Protein AF-A0AAV3PPX5-F1 (afdb_monomer)

Radius of gyration: 13.73 Å; Cα contacts (8 Å, |Δi|>4): 39; chains: 1; bounding box: 46×23×33 Å

Foldseek 3Di:
DALVVVLVVLVVVLVVVCVVPVVPRQDQVNVLVCCCVVPDPQCVVVVVVQVPDPDRDGPVRSSVVRNVSVVVPPPDD

Secondary structure (DSSP, 8-state):
--HHHHHHHHHHHHHHHHHH-GGG---HHHHHHHHHHHS-GGGHHHHHHHTT-SSPPPHHHHHHHHHHHHHHTS---

Mean predicted aligned error: 6.93 Å

pLDDT: mean 79.28, std 8.77, range [42.22, 89.19]

Sequence (77 aa):
MTISQYFSKLKSLSDEISKLDLNNAITEKQMKRIIIHELKPECKGIVTATRGWATEPTLADLENMLINEEELDIPST

Organism: Lithospermum erythrorhizon (NCBI:txid34254)

Solvent-accessible surface area (backbone atoms only — not comparable to full-atom values): 4665 Å² total; per-residue (Å²): 133,55,62,67,59,50,53,52,50,54,53,52,52,31,54,52,40,31,73,76,34,70,92,66,40,63,44,70,71,54,50,51,50,48,48,69,70,73,47,55,76,84,56,46,58,61,59,57,58,50,72,75,47,97,59,83,74,51,73,65,52,52,50,52,57,49,41,54,50,58,57,69,68,52,77,91,123

Structure (mmCIF, N/CA/C/O backbone):
data_AF-A0AAV3PPX5-F1
#
_entry.id   AF-A0AAV3PPX5-F1
#
loop_
_atom_site.group_PDB
_atom_site.id
_atom_site.type_symbol
_atom_site.label_atom_id
_atom_site.label_alt_id
_atom_site.label_comp_id
_atom_site.label_asym_id
_atom_site.label_entity_id
_atom_site.label_seq_id
_atom_site.pdbx_PDB_ins_code
_atom_site.Cartn_x
_atom_site.Cartn_y
_atom_site.Cartn_z
_atom_site.occupancy
_atom_site.B_iso_or_equiv
_atom_site.auth_seq_id
_atom_site.auth_comp_id
_atom_site.auth_asym_id
_atom_site.auth_atom_id
_atom_site.pdbx_PDB_model_num
ATOM 1 N N . MET A 1 1 ? 11.437 14.179 3.999 1.00 76.50 1 MET A N 1
ATOM 2 C CA . MET A 1 1 ? 10.795 13.051 4.703 1.00 76.50 1 MET A CA 1
ATOM 3 C C . MET A 1 1 ? 10.942 11.864 3.790 1.00 76.50 1 MET A C 1
ATOM 5 O O . MET A 1 1 ? 10.599 12.026 2.625 1.00 76.50 1 MET A O 1
ATOM 9 N N . THR A 1 2 ? 11.512 10.770 4.287 1.00 85.81 2 THR A N 1
ATOM 10 C CA . THR A 1 2 ? 11.707 9.564 3.473 1.00 85.81 2 THR A CA 1
ATOM 11 C C . THR A 1 2 ? 10.372 8.884 3.197 1.00 85.81 2 THR A C 1
ATOM 13 O O . THR A 1 2 ? 9.382 9.128 3.900 1.00 85.81 2 THR A O 1
ATOM 16 N N . ILE A 1 3 ? 10.332 8.013 2.198 1.00 83.50 3 ILE A N 1
ATOM 17 C CA . ILE A 1 3 ? 9.131 7.259 1.839 1.00 83.50 3 ILE A CA 1
ATOM 18 C C . ILE A 1 3 ? 8.694 6.373 3.006 1.00 83.50 3 ILE A C 1
ATOM 20 O O . ILE A 1 3 ? 7.529 6.409 3.397 1.00 83.50 3 ILE A O 1
ATOM 24 N N . SER A 1 4 ? 9.628 5.697 3.675 1.00 86.06 4 SER A N 1
ATOM 25 C CA . SER A 1 4 ? 9.316 4.918 4.883 1.00 86.06 4 SER A CA 1
ATOM 26 C C . SER A 1 4 ? 8.699 5.776 6.008 1.00 86.06 4 SER A C 1
ATOM 28 O O . SER A 1 4 ? 7.719 5.383 6.652 1.00 86.06 4 SER A O 1
ATOM 30 N N . GLN A 1 5 ? 9.201 7.003 6.217 1.00 86.88 5 GLN A N 1
ATOM 31 C CA . GLN A 1 5 ? 8.628 7.937 7.196 1.00 86.88 5 GLN A CA 1
ATOM 32 C C . GLN A 1 5 ? 7.224 8.415 6.799 1.00 86.88 5 GLN A C 1
ATOM 34 O O . GLN A 1 5 ? 6.373 8.605 7.669 1.00 86.88 5 GLN A O 1
ATOM 39 N N . TYR A 1 6 ? 6.968 8.614 5.505 1.00 85.75 6 TYR A N 1
ATOM 40 C CA . TYR A 1 6 ? 5.647 8.974 4.994 1.00 85.75 6 TYR A CA 1
ATOM 41 C C . TYR A 1 6 ? 4.627 7.854 5.237 1.00 85.75 6 TYR A C 1
ATOM 43 O O . TYR A 1 6 ? 3.576 8.100 5.833 1.00 85.75 6 TYR A O 1
ATOM 51 N N . PHE A 1 7 ? 4.963 6.617 4.858 1.00 85.88 7 PHE A N 1
ATOM 52 C CA . PHE A 1 7 ? 4.098 5.452 5.055 1.00 85.88 7 PHE A CA 1
ATOM 53 C C . PHE A 1 7 ? 3.818 5.186 6.537 1.00 85.88 7 PHE A C 1
ATOM 55 O O . PHE A 1 7 ? 2.676 4.917 6.909 1.00 85.88 7 PHE A O 1
ATOM 62 N N . SER A 1 8 ? 4.822 5.346 7.403 1.00 88.94 8 SER A N 1
ATOM 63 C CA . SER A 1 8 ? 4.650 5.217 8.856 1.00 88.94 8 SER A CA 1
ATOM 64 C C . SER A 1 8 ? 3.652 6.236 9.419 1.00 88.94 8 SER A C 1
ATOM 66 O O . SER A 1 8 ? 2.786 5.879 10.217 1.00 88.94 8 SER A O 1
ATOM 68 N N . LYS A 1 9 ? 3.718 7.499 8.972 1.00 88.50 9 LYS A N 1
ATOM 69 C CA . LYS A 1 9 ? 2.759 8.538 9.386 1.00 88.50 9 LYS A CA 1
ATOM 70 C C . LYS A 1 9 ? 1.347 8.260 8.881 1.00 88.50 9 LYS A C 1
ATOM 72 O O . LYS A 1 9 ? 0.399 8.448 9.634 1.00 88.50 9 LYS A O 1
ATOM 77 N N . LEU A 1 10 ? 1.205 7.798 7.638 1.00 84.69 10 LEU A N 1
ATOM 78 C CA . LEU A 1 10 ? -0.092 7.417 7.070 1.00 84.69 10 LEU A CA 1
ATOM 79 C C . LEU A 1 10 ? -0.754 6.280 7.855 1.00 84.69 10 LEU A C 1
ATOM 81 O O . LEU A 1 10 ? -1.942 6.364 8.163 1.00 84.69 10 LEU A O 1
ATOM 85 N N . LYS A 1 11 ? 0.018 5.242 8.203 1.00 86.69 11 LYS A N 1
ATOM 86 C CA . LYS A 1 11 ? -0.455 4.117 9.021 1.00 86.69 11 LYS A CA 1
ATOM 87 C C . LYS A 1 11 ? -0.888 4.594 10.412 1.00 86.69 11 LYS A C 1
ATOM 89 O O . LYS A 1 11 ? -2.021 4.335 10.800 1.00 86.69 11 LYS A O 1
ATOM 94 N N . SER A 1 12 ? -0.051 5.381 11.100 1.00 89.19 12 SER A N 1
ATOM 95 C CA . SER A 1 12 ? -0.389 5.947 12.421 1.00 89.19 12 SER A CA 1
ATOM 96 C C . SER A 1 12 ? -1.663 6.788 12.380 1.00 89.19 12 SER A C 1
ATOM 98 O O . SER A 1 12 ? -2.550 6.604 13.207 1.00 89.19 12 SER A O 1
ATOM 100 N N . LEU A 1 13 ? -1.792 7.673 11.386 1.00 86.31 13 LEU A N 1
ATOM 101 C CA . LEU A 1 13 ? -2.962 8.536 11.245 1.00 86.31 13 LEU A CA 1
ATOM 102 C C . LEU A 1 13 ? -4.237 7.723 11.003 1.00 86.31 13 LEU A C 1
ATOM 104 O O . LEU A 1 13 ? -5.280 8.017 11.577 1.00 86.31 13 LEU A O 1
ATOM 108 N N . SER A 1 14 ? -4.162 6.684 10.174 1.00 84.38 14 SER A N 1
ATOM 109 C CA . SER A 1 14 ? -5.293 5.784 9.967 1.00 84.38 14 SER A CA 1
ATOM 110 C C . SER A 1 1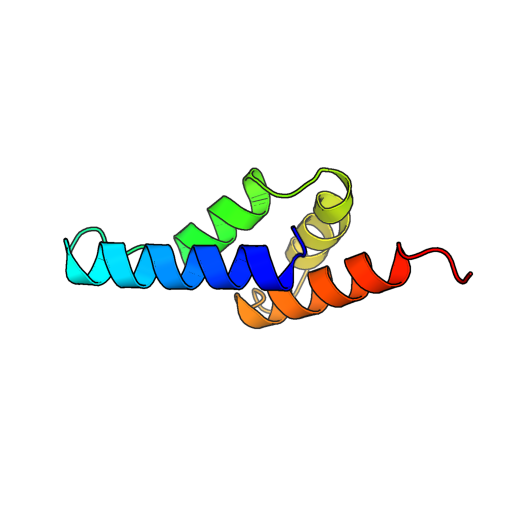4 ? -5.677 5.023 11.228 1.00 84.38 14 SER A C 1
ATOM 112 O O . SER A 1 14 ? -6.868 4.884 11.505 1.00 84.38 14 SER A O 1
ATOM 114 N N . ASP A 1 15 ? -4.703 4.541 11.998 1.00 86.19 15 ASP A N 1
ATOM 115 C CA . ASP A 1 15 ? -4.965 3.857 13.264 1.00 86.19 15 ASP A CA 1
ATOM 116 C C . ASP A 1 15 ? -5.610 4.806 14.280 1.00 86.19 15 ASP A C 1
ATOM 118 O O . ASP A 1 15 ? -6.535 4.423 14.995 1.00 86.19 15 ASP A O 1
ATOM 122 N N . GLU A 1 16 ? -5.155 6.058 14.336 1.00 89.19 16 GLU A N 1
ATOM 123 C CA . GLU A 1 16 ? -5.745 7.106 15.171 1.00 89.19 16 GLU A CA 1
ATOM 124 C C . GLU A 1 16 ? -7.183 7.429 14.750 1.00 89.19 16 GLU A C 1
ATOM 126 O O . GLU A 1 16 ? -8.075 7.462 15.598 1.00 89.19 16 GLU A O 1
ATOM 131 N N . ILE A 1 17 ? -7.441 7.584 13.448 1.00 84.06 17 ILE A N 1
ATOM 132 C CA . ILE A 1 17 ? -8.790 7.820 12.915 1.00 84.06 17 ILE A CA 1
ATOM 133 C C . ILE A 1 17 ? -9.699 6.623 13.191 1.00 84.06 17 ILE A C 1
ATOM 135 O O . ILE A 1 17 ? -10.826 6.811 13.630 1.00 84.06 17 ILE A O 1
ATOM 139 N N . SER A 1 18 ? -9.205 5.397 13.020 1.00 82.50 18 SER A N 1
ATOM 140 C CA . SER A 1 18 ? -9.983 4.176 13.271 1.00 82.50 18 SER A CA 1
ATOM 141 C C . SER A 1 18 ? -10.348 4.010 14.749 1.00 82.50 18 SER A C 1
ATOM 143 O O . SER A 1 18 ? -11.391 3.443 15.068 1.00 82.50 18 SER A O 1
ATOM 145 N N . LYS A 1 19 ? -9.510 4.519 15.664 1.00 85.19 19 LYS A N 1
ATOM 146 C CA . LYS A 1 19 ? -9.815 4.585 17.103 1.00 85.19 19 LYS A CA 1
ATOM 147 C C . LYS A 1 19 ? -10.849 5.663 17.436 1.00 85.19 19 LYS A C 1
ATOM 149 O O . LYS A 1 19 ? -11.594 5.492 18.396 1.00 85.19 19 LYS A O 1
ATOM 154 N N . LEU A 1 20 ? -10.867 6.767 16.686 1.00 86.56 20 LEU A N 1
ATOM 155 C CA . LEU A 1 20 ? -11.802 7.882 16.878 1.00 86.56 20 LEU A CA 1
ATOM 156 C C . LEU A 1 20 ? -13.180 7.599 16.268 1.00 86.56 20 LEU A C 1
ATOM 158 O O . LEU A 1 20 ? -14.195 7.924 16.878 1.00 86.56 20 LEU A O 1
ATOM 162 N N . ASP A 1 21 ? -13.217 6.991 15.084 1.00 80.25 21 ASP A N 1
ATOM 163 C CA . ASP A 1 21 ? -14.436 6.641 14.365 1.00 80.25 21 ASP A CA 1
ATOM 164 C C . ASP A 1 21 ? -14.227 5.374 13.523 1.00 80.25 21 ASP A C 1
ATOM 166 O O . ASP A 1 21 ? -13.672 5.398 12.423 1.00 80.25 21 ASP A O 1
ATOM 170 N N . LEU A 1 22 ? -14.736 4.254 14.038 1.00 71.44 22 LEU A N 1
ATOM 171 C CA . LEU A 1 22 ? -14.713 2.956 13.361 1.00 71.44 22 LEU A CA 1
ATOM 172 C C . LEU A 1 22 ? -15.471 2.964 12.022 1.00 71.44 22 LEU A C 1
ATOM 174 O O . LEU A 1 22 ? 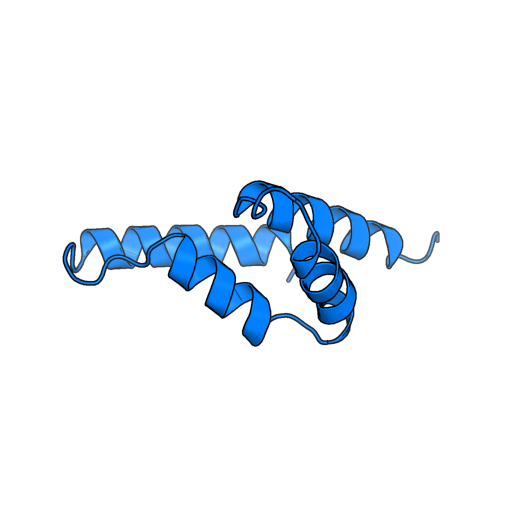-15.133 2.180 11.137 1.00 71.44 22 LEU A O 1
ATOM 178 N N . ASN A 1 23 ? -16.467 3.842 11.848 1.00 73.00 23 ASN A N 1
ATOM 179 C CA . ASN A 1 23 ? -17.234 3.948 10.601 1.00 73.00 23 ASN A CA 1
ATOM 180 C C . ASN A 1 23 ? -16.511 4.781 9.537 1.00 73.00 23 ASN A C 1
ATOM 182 O O . ASN A 1 23 ? -16.844 4.686 8.356 1.00 73.00 23 ASN A O 1
ATOM 186 N N . ASN A 1 24 ? -15.525 5.577 9.950 1.00 71.75 24 ASN A N 1
ATOM 187 C CA . ASN A 1 24 ? -14.709 6.412 9.075 1.00 71.75 24 ASN A CA 1
ATOM 188 C C . ASN A 1 24 ? -13.242 5.951 9.035 1.00 71.75 24 ASN A C 1
ATOM 190 O O . ASN A 1 24 ? -12.355 6.709 8.636 1.00 71.75 24 ASN A O 1
ATOM 194 N N . ALA A 1 25 ? -12.987 4.703 9.445 1.00 74.44 25 ALA A N 1
ATOM 195 C CA . ALA A 1 25 ? -11.679 4.074 9.363 1.00 74.44 25 ALA A CA 1
ATOM 196 C C . ALA A 1 25 ? -11.146 4.155 7.927 1.00 74.44 25 ALA A C 1
ATOM 198 O O . ALA A 1 25 ? -11.823 3.770 6.966 1.00 74.44 25 ALA A O 1
ATOM 199 N N . ILE A 1 26 ? -9.918 4.653 7.777 1.00 80.81 26 ILE A N 1
ATOM 200 C CA . ILE A 1 26 ? -9.276 4.720 6.469 1.00 80.81 26 ILE A CA 1
ATOM 201 C C . ILE A 1 26 ? -8.928 3.294 6.046 1.00 80.81 26 ILE A C 1
ATOM 203 O O . ILE A 1 26 ? -8.061 2.630 6.605 1.00 80.81 26 ILE A O 1
ATOM 207 N N . THR A 1 27 ? -9.611 2.821 5.014 1.00 83.00 27 THR A N 1
ATOM 208 C CA . THR A 1 27 ? -9.339 1.517 4.412 1.00 83.00 27 THR A CA 1
ATOM 209 C C . THR A 1 27 ? -8.017 1.531 3.649 1.00 83.00 27 THR A C 1
ATOM 211 O O . THR A 1 27 ? -7.605 2.557 3.100 1.00 83.00 27 THR A O 1
ATOM 214 N N . GLU A 1 28 ? -7.393 0.363 3.494 1.00 81.06 28 GLU A N 1
ATOM 215 C CA . GLU A 1 28 ? -6.184 0.214 2.671 1.00 81.06 28 GLU A CA 1
ATOM 216 C C . GLU A 1 28 ? -6.396 0.766 1.248 1.00 81.06 28 GLU A C 1
ATOM 218 O O . GLU A 1 28 ? -5.534 1.433 0.683 1.00 81.06 28 GLU A O 1
ATOM 223 N N . LYS A 1 29 ? -7.597 0.586 0.685 1.00 81.44 29 LYS A N 1
ATOM 224 C CA . LYS A 1 29 ? -7.969 1.134 -0.626 1.00 81.44 29 LYS A CA 1
ATOM 225 C C . LYS A 1 29 ? -7.941 2.665 -0.663 1.00 81.44 29 LYS A C 1
ATOM 227 O O . LYS A 1 29 ? -7.574 3.249 -1.682 1.00 81.44 29 LYS A O 1
ATOM 232 N N . GLN A 1 30 ? -8.355 3.328 0.416 1.00 83.31 30 GLN A N 1
ATOM 233 C CA . GLN A 1 30 ? -8.269 4.784 0.531 1.00 83.31 30 GLN A CA 1
ATOM 234 C C . GLN A 1 30 ? -6.818 5.230 0.711 1.00 83.31 30 GLN A C 1
ATOM 236 O O . GLN A 1 30 ? -6.409 6.160 0.022 1.00 83.31 30 GLN A O 1
ATOM 241 N N . MET A 1 31 ? -6.021 4.525 1.524 1.00 82.62 31 MET A N 1
ATOM 242 C CA . MET A 1 31 ? -4.583 4.79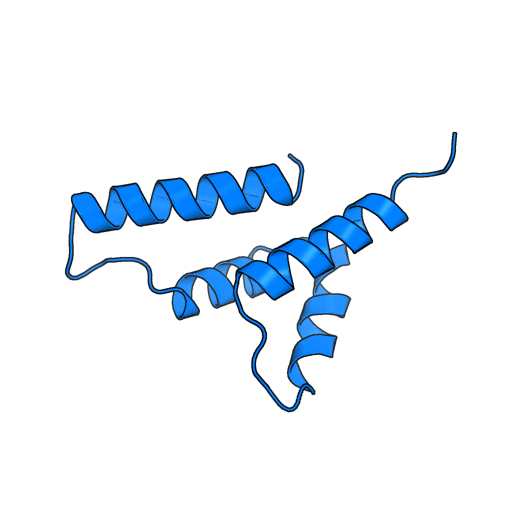4 1.654 1.00 82.62 31 MET A CA 1
ATOM 243 C C . MET A 1 31 ? -3.8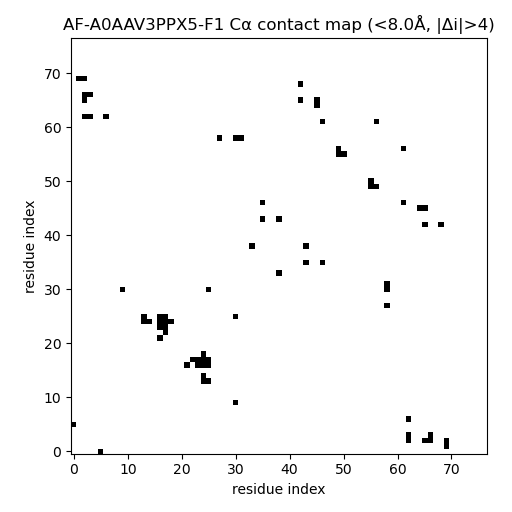62 4.708 0.314 1.00 82.62 31 MET A C 1
ATOM 245 O O . MET A 1 31 ? -3.160 5.643 -0.056 1.00 82.62 31 MET A O 1
ATOM 249 N N . LYS A 1 32 ? -4.080 3.629 -0.450 1.00 80.81 32 LYS A N 1
ATOM 250 C CA . LYS A 1 32 ? -3.508 3.470 -1.794 1.00 80.81 32 LYS A CA 1
ATOM 251 C C . LYS A 1 32 ? -3.865 4.657 -2.678 1.00 80.81 32 LYS A C 1
ATOM 253 O O . LYS A 1 32 ? -3.006 5.195 -3.358 1.00 80.81 32 LYS A O 1
ATOM 258 N N . ARG A 1 33 ? -5.116 5.118 -2.634 1.00 79.69 33 ARG A N 1
ATOM 259 C CA . ARG A 1 33 ? -5.563 6.264 -3.433 1.00 79.69 33 ARG A CA 1
ATOM 260 C C . ARG A 1 33 ? -4.879 7.569 -3.017 1.00 79.69 33 ARG A C 1
ATOM 262 O O . ARG A 1 33 ? -4.456 8.319 -3.888 1.00 79.69 33 ARG A O 1
ATOM 269 N N . ILE A 1 34 ? -4.754 7.814 -1.711 1.00 80.19 34 ILE A N 1
ATOM 270 C CA . ILE A 1 34 ? -4.036 8.971 -1.160 1.00 80.19 34 ILE A CA 1
ATOM 271 C C . ILE A 1 34 ? -2.586 8.930 -1.628 1.00 80.19 34 ILE A C 1
ATOM 273 O O . ILE A 1 34 ? -2.128 9.894 -2.216 1.00 80.19 34 ILE A O 1
ATOM 277 N N . ILE A 1 35 ? -1.907 7.793 -1.484 1.00 78.00 35 ILE A N 1
ATOM 278 C CA . ILE A 1 35 ? -0.531 7.601 -1.949 1.00 78.00 35 ILE A CA 1
ATOM 279 C C . ILE A 1 35 ? -0.428 7.909 -3.445 1.00 78.00 35 ILE A C 1
ATOM 281 O O . ILE A 1 35 ? 0.353 8.759 -3.836 1.00 78.00 35 ILE A O 1
ATOM 285 N N . ILE A 1 36 ? -1.270 7.315 -4.289 1.00 75.50 36 ILE A N 1
ATOM 286 C CA . ILE A 1 36 ? -1.248 7.524 -5.746 1.00 75.50 36 ILE A CA 1
ATOM 287 C C . ILE A 1 36 ? -1.431 9.003 -6.141 1.00 75.50 36 ILE A C 1
ATOM 289 O O . ILE A 1 36 ? -0.813 9.460 -7.105 1.00 75.50 36 ILE A O 1
ATOM 293 N N . HIS A 1 37 ? -2.281 9.747 -5.428 1.00 74.94 37 HIS A N 1
ATOM 294 C CA . HIS A 1 37 ? -2.582 11.147 -5.747 1.00 74.94 37 HIS A CA 1
ATOM 295 C C . HIS A 1 37 ? -1.616 12.153 -5.114 1.00 74.94 37 HIS A C 1
ATOM 297 O O . HIS A 1 37 ? -1.236 13.116 -5.777 1.00 74.94 37 HIS A O 1
ATOM 303 N N . GLU A 1 38 ? -1.228 11.925 -3.862 1.00 74.31 38 GLU A N 1
ATOM 304 C CA . GLU A 1 38 ? -0.344 12.781 -3.064 1.00 74.31 38 GLU A CA 1
ATOM 305 C C . GLU A 1 38 ? 1.141 12.467 -3.302 1.00 74.31 38 GLU A C 1
ATOM 307 O O . GLU A 1 38 ? 2.013 13.198 -2.830 1.00 74.31 38 GLU A O 1
ATOM 312 N N . LEU A 1 39 ? 1.458 11.385 -4.025 1.00 73.19 39 LEU A N 1
ATOM 313 C CA . LEU A 1 39 ? 2.836 11.054 -4.362 1.00 73.19 39 LEU A CA 1
ATOM 314 C C . LEU A 1 39 ? 3.466 12.132 -5.237 1.00 73.19 39 LEU A C 1
ATOM 316 O O . LEU A 1 39 ? 2.889 12.663 -6.196 1.00 73.19 39 LEU A O 1
ATOM 320 N N . LYS A 1 40 ? 4.734 12.355 -4.914 1.00 69.12 40 LYS A N 1
ATOM 321 C CA . LYS A 1 40 ? 5.704 13.087 -5.708 1.00 69.12 40 LYS A CA 1
ATOM 322 C C . LYS A 1 40 ? 5.637 12.686 -7.194 1.00 69.12 40 LYS A C 1
ATOM 324 O O . LYS A 1 40 ? 5.517 11.492 -7.486 1.00 69.12 40 LYS A O 1
ATOM 329 N N . PRO A 1 41 ? 5.692 13.643 -8.142 1.00 69.19 41 PRO A N 1
ATOM 330 C CA . PRO A 1 41 ? 5.672 13.360 -9.579 1.00 69.19 41 PRO A CA 1
ATOM 331 C C . PRO A 1 41 ? 6.683 12.296 -10.016 1.00 69.19 41 PRO A C 1
ATOM 333 O O . PRO A 1 41 ? 6.369 11.489 -10.887 1.00 69.19 41 PRO A O 1
ATOM 336 N N . GLU A 1 42 ? 7.843 12.262 -9.364 1.00 66.50 42 GLU A N 1
ATOM 337 C CA . GLU A 1 42 ? 8.938 11.322 -9.603 1.00 66.50 42 GLU A CA 1
ATOM 338 C C . GLU A 1 42 ? 8.503 9.865 -9.360 1.00 66.50 42 GLU A C 1
ATOM 340 O O . GLU A 1 42 ? 8.884 8.958 -10.092 1.00 66.50 42 GLU A O 1
ATOM 345 N N . CYS A 1 43 ? 7.588 9.639 -8.415 1.00 68.81 43 CYS A N 1
ATOM 346 C CA . CYS A 1 43 ? 7.081 8.312 -8.077 1.00 68.81 43 CYS A CA 1
ATOM 347 C C . CYS A 1 43 ? 5.834 7.893 -8.881 1.00 68.81 43 CYS A C 1
ATOM 349 O O . CYS A 1 43 ? 5.394 6.740 -8.810 1.00 68.81 43 CYS A O 1
ATOM 351 N N . LYS A 1 44 ? 5.231 8.809 -9.657 1.00 73.81 44 LYS A N 1
ATOM 352 C CA . LYS A 1 44 ? 4.011 8.522 -10.440 1.00 73.81 44 LYS A CA 1
ATOM 353 C C .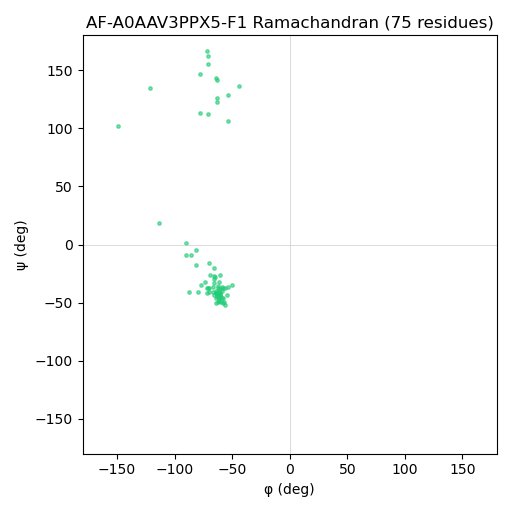 LYS A 1 44 ? 4.250 7.496 -11.545 1.00 73.81 44 LYS A C 1
ATOM 355 O O . LYS A 1 44 ? 3.313 6.787 -11.918 1.00 73.81 44 LYS A O 1
ATOM 360 N N . GLY A 1 45 ? 5.480 7.394 -12.055 1.00 75.38 45 GLY A N 1
ATOM 361 C CA . GLY A 1 45 ? 5.856 6.395 -13.059 1.00 75.38 45 GLY A CA 1
ATOM 362 C C . GLY A 1 45 ? 5.673 4.967 -12.542 1.00 75.38 45 GLY A C 1
ATOM 363 O O . GLY A 1 45 ? 4.997 4.161 -13.180 1.00 75.38 45 GLY A O 1
ATOM 364 N N . ILE A 1 46 ? 6.169 4.699 -11.333 1.00 74.38 46 ILE A N 1
ATOM 365 C CA . ILE A 1 46 ? 6.085 3.399 -10.650 1.00 74.38 46 ILE A CA 1
ATOM 366 C C . ILE A 1 46 ? 4.622 3.015 -10.416 1.00 74.38 46 ILE A C 1
ATOM 368 O O . ILE A 1 46 ? 4.183 1.930 -10.787 1.00 74.38 46 ILE A O 1
ATOM 372 N N . VAL A 1 47 ? 3.834 3.948 -9.879 1.00 73.44 47 VAL A N 1
ATOM 373 C CA . VAL A 1 47 ? 2.393 3.773 -9.648 1.00 73.44 47 VAL A CA 1
ATOM 374 C C . VAL A 1 47 ? 1.622 3.509 -10.943 1.00 73.44 47 VAL A C 1
ATOM 376 O O . VAL A 1 47 ? 0.678 2.723 -10.973 1.00 73.44 47 VAL A O 1
ATOM 379 N N . THR A 1 48 ? 2.000 4.168 -12.035 1.00 75.50 48 THR A N 1
ATOM 3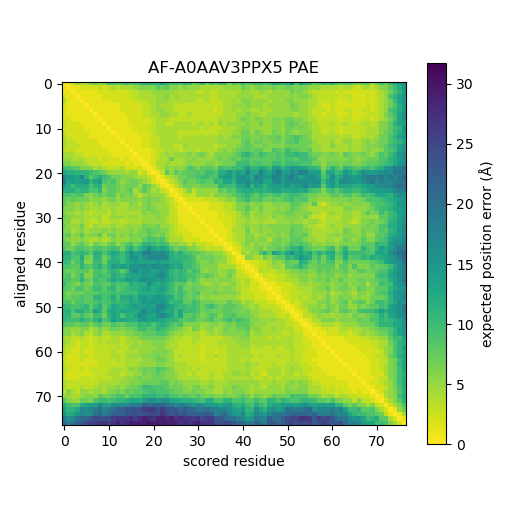80 C CA . THR A 1 48 ? 1.353 3.942 -13.332 1.00 75.50 48 THR A CA 1
ATOM 381 C C . THR A 1 48 ? 1.706 2.558 -13.879 1.00 75.50 48 THR A C 1
ATOM 383 O O . THR A 1 48 ? 0.838 1.883 -14.434 1.00 75.50 48 THR A O 1
ATOM 386 N N . ALA A 1 49 ? 2.945 2.102 -13.671 1.00 77.19 49 ALA A N 1
ATOM 387 C CA . ALA A 1 49 ? 3.404 0.778 -14.079 1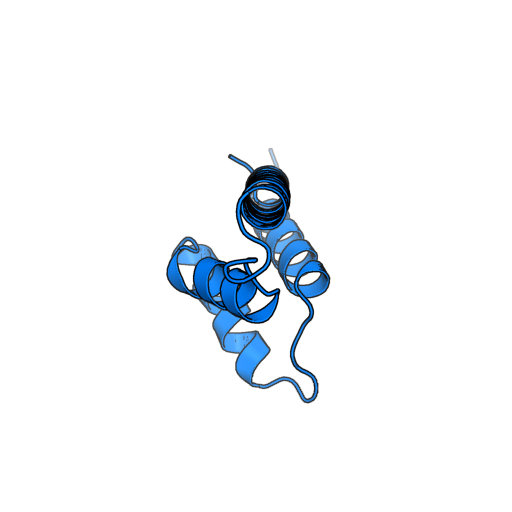.00 77.19 49 ALA A CA 1
ATOM 388 C C . ALA A 1 49 ? 2.702 -0.358 -13.313 1.00 77.19 49 ALA A C 1
ATOM 390 O O . ALA A 1 49 ? 2.415 -1.402 -13.902 1.00 77.19 49 ALA A O 1
ATOM 391 N N . THR A 1 50 ? 2.340 -0.151 -12.041 1.00 75.31 50 THR A N 1
ATOM 392 C CA . THR A 1 50 ? 1.619 -1.170 -11.257 1.00 75.31 50 THR A CA 1
ATOM 393 C C . THR A 1 50 ? 0.175 -1.391 -11.710 1.00 75.31 50 THR A C 1
ATOM 395 O O . THR A 1 50 ? -0.408 -2.436 -11.425 1.00 75.31 50 THR A O 1
ATOM 398 N N . ARG A 1 51 ? -0.406 -0.473 -12.496 1.00 72.50 51 ARG A N 1
ATOM 399 C CA . ARG A 1 51 ? -1.759 -0.626 -13.063 1.00 72.50 51 ARG A CA 1
ATOM 400 C C . ARG A 1 51 ? -1.871 -1.779 -14.071 1.00 72.50 51 ARG A C 1
ATOM 402 O O . ARG A 1 51 ? -2.978 -2.235 -14.341 1.00 72.50 51 ARG A O 1
ATOM 409 N N . GLY A 1 52 ? -0.749 -2.224 -14.642 1.00 76.62 52 GLY A N 1
ATOM 410 C CA . GLY A 1 52 ? -0.691 -3.338 -15.595 1.00 76.62 52 GLY A CA 1
ATOM 411 C C . GLY A 1 52 ? -0.484 -4.714 -14.957 1.00 76.62 52 GLY A C 1
ATOM 412 O O . GLY A 1 52 ? -0.357 -5.700 -15.680 1.00 76.62 52 GLY A O 1
ATOM 413 N N . TRP A 1 53 ? -0.394 -4.800 -13.628 1.00 82.62 53 TRP A N 1
ATOM 414 C CA . TRP A 1 53 ? -0.102 -6.056 -12.941 1.00 82.62 53 TRP A CA 1
ATOM 415 C C . TRP A 1 53 ? -1.334 -6.960 -12.853 1.00 82.62 53 TRP A C 1
ATOM 417 O O . TRP A 1 53 ? -2.463 -6.493 -12.721 1.00 82.62 53 TRP A O 1
ATOM 427 N N . ALA A 1 54 ? -1.106 -8.277 -12.906 1.00 82.44 54 ALA A N 1
ATOM 428 C CA . ALA A 1 54 ? -2.171 -9.277 -12.794 1.00 82.44 54 ALA A CA 1
ATOM 429 C C . ALA A 1 54 ? -2.850 -9.260 -11.412 1.00 82.44 54 ALA A C 1
ATOM 431 O O . ALA A 1 54 ? -4.026 -9.599 -11.289 1.00 82.44 54 ALA A O 1
ATOM 432 N N . THR A 1 55 ? -2.110 -8.850 -10.382 1.00 84.81 55 THR A N 1
ATOM 433 C CA . THR A 1 55 ? -2.588 -8.680 -9.011 1.00 84.81 55 THR A CA 1
ATOM 434 C C . THR A 1 55 ? -2.364 -7.245 -8.567 1.00 84.81 55 THR A C 1
ATOM 436 O O . THR A 1 55 ? -1.283 -6.692 -8.774 1.00 84.81 55 THR A O 1
ATOM 439 N N . GLU A 1 56 ? -3.375 -6.649 -7.934 1.00 82.19 56 GLU A N 1
ATOM 440 C CA . GLU A 1 56 ? -3.246 -5.314 -7.353 1.00 82.19 56 GLU A CA 1
ATOM 441 C C . GLU A 1 56 ? -2.185 -5.344 -6.238 1.00 82.19 56 GLU A C 1
ATOM 443 O O . GLU A 1 56 ? -2.299 -6.176 -5.332 1.00 82.19 56 GLU A O 1
ATOM 448 N N . PRO A 1 57 ? -1.162 -4.471 -6.276 1.00 84.81 57 PRO A N 1
ATOM 449 C CA . PRO A 1 57 ? -0.126 -4.449 -5.250 1.00 84.81 57 PRO A CA 1
ATOM 450 C C . PRO A 1 57 ? -0.726 -4.075 -3.896 1.00 84.81 57 PRO A C 1
ATOM 452 O O . PRO A 1 57 ? -1.631 -3.236 -3.803 1.00 84.81 57 PRO A O 1
ATOM 455 N N . THR A 1 58 ? -0.226 -4.686 -2.829 1.00 87.69 58 THR A N 1
ATOM 456 C CA . THR A 1 58 ? -0.587 -4.309 -1.459 1.00 87.69 58 THR A CA 1
ATOM 457 C C . THR A 1 58 ? 0.040 -2.968 -1.084 1.00 87.69 58 THR A C 1
ATOM 459 O O . THR A 1 58 ? 0.931 -2.454 -1.764 1.00 87.69 58 THR A O 1
ATOM 462 N N . LEU A 1 59 ? -0.416 -2.378 0.022 1.00 84.00 59 LEU A N 1
ATOM 463 C CA . LEU A 1 59 ? 0.226 -1.183 0.572 1.00 84.00 59 LEU A CA 1
ATOM 464 C C . LEU A 1 59 ? 1.726 -1.399 0.853 1.00 84.00 59 LEU A C 1
ATOM 466 O O . LEU A 1 59 ? 2.522 -0.491 0.630 1.00 84.00 59 LEU A O 1
ATOM 470 N N . ALA A 1 60 ? 2.103 -2.595 1.313 1.00 86.19 60 ALA A N 1
ATOM 471 C CA . ALA A 1 60 ? 3.491 -2.952 1.597 1.00 86.19 60 ALA A CA 1
ATOM 472 C C . ALA A 1 60 ? 4.327 -3.112 0.317 1.00 86.19 60 ALA A C 1
ATOM 474 O O . ALA A 1 60 ? 5.478 -2.683 0.283 1.00 86.19 60 ALA A O 1
ATOM 475 N N . ASP A 1 61 ? 3.745 -3.670 -0.750 1.00 88.31 61 ASP A N 1
ATOM 476 C CA . ASP A 1 61 ? 4.426 -3.766 -2.047 1.00 88.31 61 ASP A CA 1
ATOM 477 C C . ASP A 1 61 ? 4.734 -2.372 -2.598 1.00 88.31 61 ASP A C 1
ATOM 479 O O . ASP A 1 61 ? 5.856 -2.104 -3.024 1.00 88.31 61 ASP A O 1
ATOM 483 N N . LEU A 1 62 ? 3.758 -1.458 -2.525 1.00 85.12 62 LEU A N 1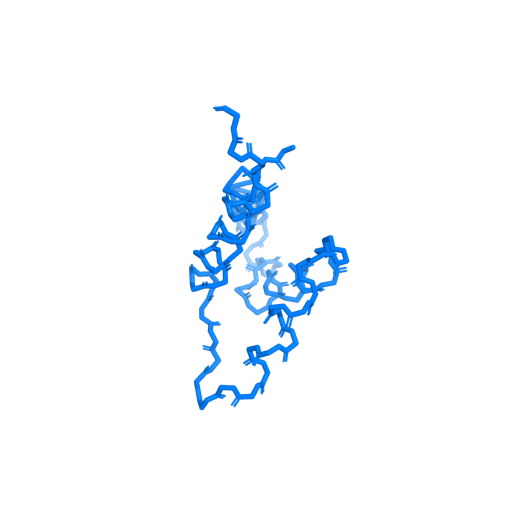
ATOM 484 C CA . LEU A 1 62 ? 3.949 -0.065 -2.929 1.00 85.12 62 LEU A CA 1
ATOM 485 C C . LEU A 1 62 ? 5.034 0.624 -2.094 1.00 85.12 62 LEU A C 1
ATOM 487 O O . LEU A 1 62 ? 5.863 1.329 -2.658 1.00 85.12 62 LEU A O 1
ATOM 491 N N . GLU A 1 63 ? 5.050 0.413 -0.777 1.00 87.94 63 GLU A N 1
ATOM 492 C CA . GLU A 1 63 ? 6.080 0.960 0.113 1.00 87.94 63 GLU A CA 1
ATOM 493 C C . GLU A 1 63 ? 7.482 0.500 -0.299 1.00 87.94 63 GLU A C 1
ATOM 495 O O . GLU A 1 63 ? 8.361 1.333 -0.504 1.00 87.94 63 GLU A O 1
ATOM 500 N N . ASN A 1 64 ? 7.673 -0.805 -0.506 1.00 88.50 64 ASN A N 1
ATOM 501 C CA . ASN A 1 64 ? 8.962 -1.367 -0.907 1.00 88.50 64 ASN A CA 1
ATOM 502 C C . ASN A 1 64 ? 9.421 -0.866 -2.282 1.00 88.50 64 ASN A C 1
ATOM 504 O O . ASN A 1 64 ? 10.581 -0.502 -2.446 1.00 88.50 64 ASN A O 1
ATOM 508 N N . MET A 1 65 ? 8.522 -0.819 -3.270 1.00 85.81 65 MET A N 1
ATOM 509 C CA . MET A 1 65 ? 8.852 -0.313 -4.608 1.00 85.81 65 MET A CA 1
ATOM 510 C C . MET A 1 65 ? 9.306 1.142 -4.563 1.00 85.81 65 MET A C 1
ATOM 512 O O . MET A 1 65 ? 10.265 1.517 -5.228 1.00 85.81 65 MET A O 1
ATOM 516 N N . LEU A 1 66 ? 8.618 1.953 -3.765 1.00 85.00 66 LEU A N 1
ATOM 517 C CA . LEU A 1 66 ? 8.931 3.362 -3.619 1.00 85.00 66 LEU A CA 1
ATOM 518 C C . LEU A 1 66 ? 10.244 3.571 -2.857 1.00 85.00 66 LEU A C 1
ATOM 520 O O . LEU A 1 66 ? 11.042 4.395 -3.282 1.00 85.00 66 LEU A O 1
ATOM 524 N N . ILE A 1 67 ? 10.507 2.806 -1.791 1.00 87.06 67 ILE A N 1
ATOM 525 C CA . ILE A 1 67 ? 11.790 2.848 -1.066 1.00 87.06 67 ILE A CA 1
ATOM 526 C C . ILE A 1 67 ? 12.954 2.520 -2.003 1.00 87.06 67 ILE A C 1
ATOM 528 O O . ILE A 1 67 ? 13.932 3.259 -2.020 1.00 87.06 67 ILE A O 1
ATOM 532 N N . ASN A 1 68 ? 12.830 1.468 -2.819 1.00 85.38 68 ASN A N 1
ATOM 533 C CA . ASN A 1 68 ? 13.873 1.101 -3.778 1.00 85.38 68 ASN A CA 1
ATOM 534 C C . ASN A 1 68 ? 14.168 2.243 -4.763 1.00 85.38 68 ASN A C 1
ATOM 536 O O . ASN A 1 68 ? 15.310 2.463 -5.140 1.00 85.38 68 ASN A O 1
ATOM 540 N N . GLU A 1 69 ? 13.145 2.987 -5.170 1.00 80.50 69 GLU A N 1
ATOM 541 C CA . GLU A 1 69 ? 13.288 4.107 -6.104 1.00 80.50 69 GLU A CA 1
ATOM 542 C C . GLU A 1 69 ? 13.851 5.359 -5.424 1.00 80.50 69 GLU A C 1
ATOM 544 O O . GLU A 1 69 ? 14.674 6.055 -6.009 1.00 80.50 69 GLU A O 1
ATOM 549 N N . GLU A 1 70 ? 13.498 5.602 -4.158 1.00 82.25 70 GLU A N 1
ATOM 550 C CA . GLU A 1 70 ? 14.153 6.620 -3.329 1.00 82.25 70 GLU A CA 1
ATOM 551 C C . GLU A 1 70 ? 15.639 6.306 -3.110 1.00 82.25 70 GLU A C 1
ATOM 553 O O . GLU A 1 70 ? 16.436 7.237 -3.090 1.00 82.25 70 GLU A O 1
ATOM 558 N N . GLU A 1 71 ? 16.025 5.029 -2.988 1.00 81.88 71 GLU A N 1
ATOM 559 C CA . GLU A 1 71 ? 17.427 4.599 -2.880 1.00 81.88 71 GLU A CA 1
ATOM 560 C C . GLU A 1 71 ? 18.200 4.727 -4.201 1.00 81.88 71 GLU A C 1
ATOM 562 O O . GLU A 1 71 ? 19.369 5.113 -4.188 1.00 81.88 71 GLU A O 1
ATOM 567 N N . LEU A 1 72 ? 17.562 4.438 -5.340 1.00 74.81 72 LEU A N 1
ATOM 568 C CA . LEU A 1 72 ? 18.171 4.592 -6.668 1.00 74.81 72 LEU A CA 1
ATOM 569 C C . LEU A 1 72 ? 18.388 6.062 -7.060 1.00 74.81 72 LEU A C 1
ATOM 571 O O . LEU A 1 72 ? 19.292 6.350 -7.844 1.00 74.81 72 LEU A O 1
ATOM 575 N N . ASP A 1 73 ? 17.595 6.982 -6.507 1.00 68.12 73 ASP A N 1
ATOM 576 C CA . ASP A 1 73 ? 17.730 8.429 -6.717 1.00 68.12 73 ASP A CA 1
ATOM 577 C C . ASP A 1 73 ? 18.813 9.068 -5.816 1.00 68.12 73 ASP A C 1
ATOM 579 O O . ASP A 1 73 ? 19.126 10.251 -5.955 1.00 68.12 73 ASP A O 1
ATOM 583 N N . ILE A 1 74 ? 19.433 8.306 -4.898 1.00 61.84 74 ILE A N 1
ATOM 584 C CA . ILE A 1 74 ? 20.567 8.791 -4.096 1.00 61.84 74 ILE A CA 1
ATOM 585 C C . ILE A 1 74 ? 21.831 8.760 -4.972 1.00 61.84 74 ILE A C 1
ATOM 587 O O . ILE A 1 74 ? 22.314 7.676 -5.312 1.00 61.84 74 ILE A O 1
ATOM 591 N N . PRO A 1 75 ? 22.433 9.914 -5.325 1.00 51.53 75 PRO A N 1
ATOM 592 C CA . PRO A 1 75 ? 23.672 9.921 -6.087 1.00 51.53 75 PRO A CA 1
ATOM 593 C C . PRO A 1 75 ? 24.773 9.256 -5.261 1.00 51.53 75 PRO A C 1
ATOM 595 O O . PRO A 1 75 ? 25.074 9.687 -4.144 1.00 51.53 75 PRO A O 1
ATOM 598 N N . SER A 1 76 ? 25.376 8.204 -5.820 1.00 53.34 76 SER A N 1
ATOM 599 C CA . SER A 1 76 ? 26.558 7.552 -5.259 1.00 53.34 76 SER A CA 1
ATOM 600 C C . SER A 1 76 ? 27.633 8.618 -5.028 1.00 53.34 76 SER A C 1
ATOM 602 O O . SER A 1 76 ? 28.189 9.149 -5.989 1.00 53.34 76 SER A O 1
ATOM 604 N N . THR A 1 77 ? 27.857 8.981 -3.764 1.00 42.22 77 THR A N 1
ATOM 605 C CA . THR A 1 77 ? 28.895 9.932 -3.339 1.00 42.22 77 THR A CA 1
ATOM 606 C C . THR A 1 77 ? 30.028 9.170 -2.680 1.00 42.22 77 THR A C 1
ATOM 608 O O . THR A 1 77 ? 2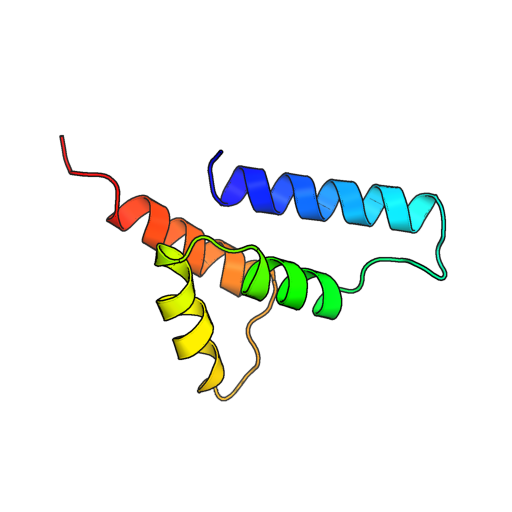9.720 8.279 -1.856 1.00 42.22 77 THR A O 1
#